Protein AF-A0A7W1ZHW7-F1 (afdb_monomer_lite)

Radius of gyration: 24.8 Å; chains: 1; bounding box: 48×18×62 Å

Sequence (64 aa):
MSLKICKKCKRPFMASHEFCQHCPPPYTWNQESWANVGCLLAMILPLFALLFLWFVFFFGFLFR

Secondary structure (DSSP, 8-state):
--EEE-TTT--EEETTSSS-TTSPPPP---HHHHHHHHHHHHHHHHHHHHHHHHHHHHHHHHT-

Foldseek 3Di:
DDWDQDPPPRDIDDPVDPDDPVDDDPDDCDPVNVVVVVVVCVVCVVVVVVVVVVVCVVVVVVVD

Structure (mmCIF, N/CA/C/O backbone):
data_AF-A0A7W1ZHW7-F1
#
_entry.id   AF-A0A7W1ZHW7-F1
#
loop_
_atom_site.group_PDB
_atom_site.id
_atom_site.type_symbol
_atom_site.label_atom_id
_atom_site.label_alt_id
_atom_site.label_comp_id
_atom_site.label_asym_id
_atom_site.label_entity_id
_atom_site.label_seq_id
_atom_site.pdbx_PDB_ins_code
_atom_site.Cartn_x
_atom_site.Cartn_y
_atom_site.Cartn_z
_atom_site.occupancy
_atom_site.B_iso_or_equiv
_atom_site.auth_seq_id
_atom_site.auth_comp_id
_atom_site.auth_asym_id
_atom_site.auth_atom_id
_atom_site.pdbx_PDB_model_num
ATOM 1 N N . MET A 1 1 ? 16.346 -1.166 -40.689 1.00 67.69 1 MET A N 1
ATOM 2 C CA . MET A 1 1 ? 16.003 -0.642 -39.345 1.00 67.69 1 MET A CA 1
ATOM 3 C C . MET A 1 1 ? 14.869 0.360 -39.498 1.00 67.69 1 MET A C 1
ATOM 5 O O . MET A 1 1 ? 14.999 1.249 -40.326 1.00 67.69 1 MET A O 1
ATOM 9 N N . SER A 1 2 ? 13.759 0.197 -38.774 1.00 83.31 2 SER A N 1
ATOM 10 C CA . SER A 1 2 ? 12.631 1.143 -38.809 1.00 83.31 2 SER A CA 1
ATOM 11 C C . SER A 1 2 ? 12.675 2.046 -37.573 1.00 83.31 2 SER A C 1
ATOM 13 O O . SER A 1 2 ? 12.934 1.566 -36.467 1.00 83.31 2 SER A O 1
ATOM 15 N N . LEU A 1 3 ? 12.464 3.348 -37.764 1.00 87.00 3 LEU A N 1
ATOM 16 C CA . LEU A 1 3 ? 12.453 4.359 -36.706 1.00 87.00 3 LEU A CA 1
ATOM 17 C C . LEU A 1 3 ? 11.023 4.866 -36.502 1.00 87.00 3 LEU A C 1
ATOM 19 O O . LEU A 1 3 ? 10.302 5.114 -37.467 1.00 87.00 3 LEU A O 1
ATOM 23 N N . LYS A 1 4 ? 10.619 5.041 -35.243 1.00 89.81 4 LYS A N 1
ATOM 24 C CA . LYS A 1 4 ? 9.344 5.659 -34.849 1.00 89.81 4 LYS A CA 1
ATOM 25 C C . LYS A 1 4 ? 9.621 6.947 -34.079 1.00 89.81 4 LYS A C 1
ATOM 27 O O . LYS A 1 4 ? 10.637 7.060 -33.398 1.00 89.81 4 LYS A O 1
ATOM 32 N N . ILE A 1 5 ? 8.710 7.915 -34.152 1.00 90.19 5 ILE A N 1
ATOM 33 C CA . ILE A 1 5 ? 8.788 9.143 -33.348 1.00 90.19 5 ILE A CA 1
ATOM 34 C C . ILE A 1 5 ? 8.059 8.916 -32.023 1.00 90.19 5 ILE A C 1
ATOM 36 O O . ILE A 1 5 ? 6.882 8.548 -32.001 1.00 90.19 5 ILE A O 1
ATOM 40 N N . CYS A 1 6 ? 8.741 9.148 -30.901 1.00 87.31 6 CYS A N 1
ATOM 41 C CA . CYS A 1 6 ? 8.122 9.057 -29.582 1.00 87.31 6 CYS A CA 1
ATOM 42 C C . CYS A 1 6 ? 7.145 10.220 -29.360 1.00 87.31 6 CYS A C 1
ATOM 44 O O . CYS A 1 6 ? 7.507 11.388 -29.493 1.00 87.31 6 CYS A O 1
ATOM 46 N N . LYS A 1 7 ? 5.902 9.927 -28.956 1.00 88.69 7 LYS A N 1
ATOM 47 C CA . LYS A 1 7 ? 4.869 10.959 -28.752 1.00 88.69 7 LYS A CA 1
ATOM 48 C C . LYS A 1 7 ? 5.193 11.928 -27.609 1.00 88.69 7 LYS A C 1
ATOM 50 O O . LYS A 1 7 ? 4.781 13.085 -27.700 1.00 88.69 7 LYS A O 1
ATOM 55 N N . LYS A 1 8 ? 5.925 11.461 -26.587 1.00 85.75 8 LYS A N 1
ATOM 56 C CA . LYS A 1 8 ? 6.235 12.192 -25.347 1.00 85.75 8 LYS A CA 1
ATOM 57 C C . LYS A 1 8 ? 7.426 13.141 -25.507 1.00 85.75 8 LYS A C 1
ATOM 59 O O . LYS A 1 8 ? 7.288 14.324 -25.239 1.00 85.75 8 LYS A O 1
ATOM 64 N N . CYS A 1 9 ? 8.569 12.644 -25.986 1.00 88.38 9 CYS A N 1
ATOM 65 C CA . CYS A 1 9 ? 9.794 13.444 -26.133 1.00 88.38 9 CYS A CA 1
ATOM 66 C C . CYS A 1 9 ? 10.075 13.926 -27.567 1.00 88.38 9 CYS A C 1
ATOM 68 O O . CYS A 1 9 ? 11.072 14.607 -27.781 1.00 88.38 9 CYS A O 1
ATOM 70 N N . LYS A 1 10 ? 9.239 13.555 -28.551 1.00 90.44 10 LYS A N 1
ATOM 71 C CA . LYS A 1 10 ? 9.378 13.885 -29.987 1.00 90.44 10 LYS A CA 1
ATOM 72 C C . LYS A 1 10 ? 10.695 13.441 -30.641 1.00 90.44 10 LYS A C 1
ATOM 74 O O . LYS A 1 10 ? 10.980 13.839 -31.765 1.00 90.44 10 LYS A O 1
ATOM 79 N N . ARG A 1 11 ? 11.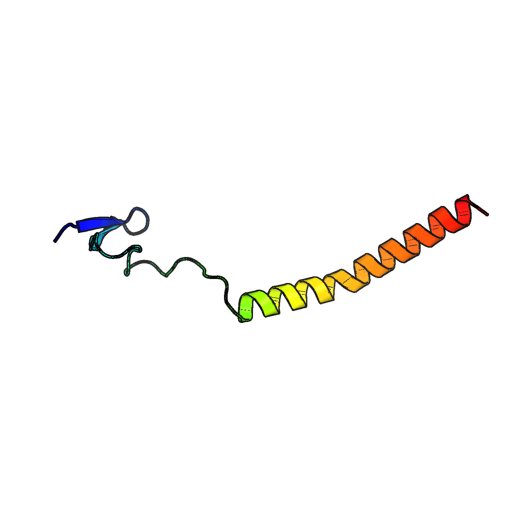479 12.582 -29.981 1.00 89.38 11 ARG A N 1
ATOM 80 C CA . ARG A 1 11 ? 12.731 12.030 -30.521 1.00 89.38 11 ARG A CA 1
ATOM 81 C C . ARG A 1 11 ? 12.489 10.728 -31.295 1.00 89.38 11 ARG A C 1
ATOM 83 O O . ARG A 1 11 ? 11.573 9.975 -30.934 1.00 89.38 11 ARG A O 1
ATOM 90 N N . PRO A 1 12 ? 13.291 10.445 -32.338 1.00 88.56 12 PRO A N 1
ATOM 91 C CA . PRO A 1 12 ? 13.263 9.157 -33.014 1.00 88.56 12 PRO A CA 1
ATOM 92 C C . PRO A 1 12 ? 13.804 8.064 -32.085 1.00 88.56 12 PRO A C 1
ATOM 94 O O . PRO A 1 12 ? 14.775 8.268 -31.359 1.00 88.56 12 PRO A O 1
ATOM 97 N N . PHE A 1 13 ? 13.175 6.895 -32.103 1.00 88.50 13 PHE A N 1
ATOM 98 C CA . PHE A 1 13 ? 13.654 5.704 -31.410 1.00 88.50 13 PHE A CA 1
ATOM 99 C C . PHE A 1 13 ? 13.478 4.471 -32.297 1.00 88.50 13 PHE A C 1
ATOM 101 O O . PHE A 1 13 ? 12.669 4.454 -33.230 1.00 88.50 13 PHE A O 1
ATOM 108 N N . MET A 1 14 ? 14.269 3.440 -32.019 1.00 86.69 14 MET A N 1
ATOM 109 C CA . MET A 1 14 ? 14.222 2.177 -32.747 1.00 86.69 14 MET A CA 1
ATOM 110 C C . MET A 1 14 ? 12.870 1.487 -32.556 1.00 86.69 14 MET A C 1
ATOM 112 O O . MET A 1 14 ? 12.466 1.207 -31.430 1.00 86.69 14 MET A O 1
ATOM 116 N N . ALA A 1 15 ? 12.199 1.163 -33.663 1.00 82.56 15 ALA A N 1
ATOM 117 C CA . ALA A 1 15 ? 10.891 0.512 -33.644 1.00 82.56 15 ALA A CA 1
ATOM 118 C C . ALA A 1 15 ? 10.920 -0.930 -33.107 1.00 82.56 15 ALA A C 1
ATOM 120 O O . ALA A 1 15 ? 9.855 -1.476 -32.829 1.00 82.56 15 ALA A O 1
ATOM 121 N N . SER A 1 16 ? 12.109 -1.535 -32.995 1.00 84.88 16 SER A N 1
ATOM 122 C CA . SER A 1 16 ? 12.337 -2.845 -32.375 1.00 84.88 16 SER A CA 1
ATOM 123 C C . SER A 1 16 ? 12.246 -2.813 -30.849 1.00 84.88 16 SER A C 1
ATOM 125 O O . SER A 1 16 ? 12.048 -3.858 -30.241 1.00 84.88 16 SER A O 1
ATOM 127 N N . HIS A 1 17 ? 12.394 -1.641 -30.225 1.00 77.75 17 HIS A N 1
ATOM 128 C CA . HIS A 1 17 ? 12.180 -1.485 -28.793 1.00 77.75 17 HIS A CA 1
ATOM 129 C C . HIS A 1 17 ? 10.720 -1.125 -28.525 1.00 77.75 17 HIS A C 1
ATOM 131 O O . HIS A 1 17 ? 10.158 -0.231 -29.158 1.00 77.75 17 HIS A O 1
ATOM 137 N N . GLU A 1 18 ? 10.120 -1.812 -27.555 1.00 76.12 18 GLU A N 1
ATOM 138 C CA . GLU A 1 18 ? 8.730 -1.605 -27.140 1.00 76.12 18 GLU A CA 1
ATOM 139 C C . GLU A 1 18 ? 8.511 -0.206 -26.533 1.00 76.12 18 GLU A C 1
ATOM 141 O O . GLU A 1 18 ? 7.461 0.409 -26.720 1.00 76.12 18 GLU A O 1
ATOM 146 N N . PHE A 1 19 ? 9.550 0.355 -25.899 1.00 80.12 19 PHE A N 1
ATOM 147 C CA . PHE A 1 19 ? 9.521 1.668 -25.258 1.00 80.12 19 PHE A CA 1
ATOM 148 C C . PHE A 1 19 ? 10.636 2.595 -25.757 1.00 80.12 19 PHE A C 1
ATOM 150 O O . PHE A 1 19 ? 11.725 2.173 -26.149 1.00 80.12 19 PHE A O 1
ATOM 157 N N . CYS A 1 20 ? 10.370 3.903 -25.706 1.00 85.44 20 CYS A N 1
ATOM 158 C CA . CYS A 1 20 ? 11.363 4.921 -26.023 1.00 85.44 20 CYS A CA 1
ATOM 159 C C . CYS A 1 20 ? 12.408 5.018 -24.901 1.00 85.44 20 CYS A C 1
ATOM 161 O O . CYS A 1 20 ? 12.101 5.520 -23.825 1.00 85.44 20 CYS A O 1
ATOM 163 N N . GLN A 1 21 ? 13.653 4.630 -25.187 1.00 82.69 21 GLN A N 1
ATOM 164 C CA . GLN A 1 21 ? 14.779 4.668 -24.234 1.00 82.69 21 GLN A CA 1
ATOM 165 C C . GLN A 1 21 ? 15.155 6.080 -23.747 1.00 82.69 21 GLN A C 1
ATOM 167 O O . GLN A 1 21 ? 15.852 6.230 -22.753 1.00 82.69 21 GLN A O 1
ATOM 172 N N . HIS A 1 22 ? 14.712 7.125 -24.452 1.00 84.56 22 HIS A N 1
ATOM 173 C CA . HIS A 1 22 ? 14.974 8.517 -24.074 1.00 84.56 22 HIS A CA 1
ATOM 174 C C . HIS A 1 22 ? 13.989 9.039 -23.026 1.00 84.56 22 HIS A C 1
ATOM 176 O O . HIS A 1 22 ? 14.203 10.105 -22.451 1.00 84.56 22 HIS A O 1
ATOM 182 N N . CYS A 1 23 ? 12.861 8.355 -22.841 1.00 82.81 23 CYS A N 1
ATOM 183 C CA . CYS A 1 23 ? 11.912 8.684 -21.793 1.00 82.81 23 CYS A CA 1
ATOM 184 C C . CYS A 1 23 ? 12.229 7.845 -20.555 1.00 82.81 23 CYS A C 1
ATOM 186 O O . CYS A 1 23 ? 12.663 6.703 -20.707 1.00 82.81 23 CYS A O 1
ATOM 188 N N . PRO A 1 24 ? 11.965 8.367 -19.343 1.00 78.44 24 PRO A N 1
ATOM 189 C CA . PRO A 1 24 ? 11.971 7.513 -18.167 1.00 78.44 24 PRO A CA 1
ATOM 190 C C . PRO A 1 24 ? 11.026 6.330 -18.418 1.00 78.44 24 PRO A C 1
ATOM 192 O O . PRO A 1 24 ? 9.968 6.531 -19.042 1.00 78.44 24 PRO A O 1
ATOM 195 N N . PRO A 1 25 ? 11.407 5.118 -17.980 1.00 72.62 25 PRO A N 1
ATOM 196 C CA . PRO A 1 25 ? 10.559 3.952 -18.135 1.00 72.62 25 PRO A CA 1
ATOM 197 C C . PRO A 1 25 ? 9.189 4.239 -17.507 1.00 72.62 25 PRO A C 1
ATOM 199 O O . PRO A 1 25 ? 9.099 5.011 -16.543 1.00 72.62 25 PRO A O 1
ATOM 202 N N . PRO A 1 26 ? 8.101 3.677 -18.061 1.00 74.62 26 PRO A N 1
ATOM 203 C CA . PRO A 1 26 ? 6.809 3.762 -17.399 1.00 74.62 26 PRO A CA 1
ATOM 204 C C . PRO A 1 26 ? 6.944 3.235 -15.967 1.00 74.62 26 PRO A C 1
ATOM 206 O O . PRO A 1 26 ? 7.736 2.328 -15.711 1.00 74.62 26 PRO A O 1
ATOM 209 N N . TYR A 1 27 ? 6.190 3.824 -15.035 1.00 76.69 27 TYR A N 1
ATOM 210 C CA . TYR A 1 27 ? 6.147 3.323 -13.665 1.00 76.69 27 TYR A CA 1
ATOM 211 C C . TYR A 1 27 ? 5.794 1.832 -13.700 1.00 76.69 27 TYR A C 1
ATOM 213 O O . TYR A 1 27 ? 4.768 1.450 -14.266 1.00 76.69 27 TYR A O 1
ATOM 221 N N . THR A 1 28 ? 6.669 1.004 -13.134 1.00 79.44 28 THR A N 1
ATOM 222 C CA . THR A 1 28 ? 6.451 -0.435 -13.002 1.00 79.44 28 THR A CA 1
ATOM 223 C C . THR A 1 28 ? 6.223 -0.746 -11.538 1.00 79.44 28 THR A C 1
ATOM 225 O O . THR A 1 28 ? 6.878 -0.189 -10.659 1.00 79.44 28 THR A O 1
ATOM 228 N N . TRP A 1 29 ? 5.248 -1.609 -11.277 1.00 84.88 29 TRP A N 1
ATOM 229 C CA . TRP A 1 29 ? 4.965 -2.057 -9.927 1.00 84.88 29 TRP A CA 1
ATOM 230 C C . TRP A 1 29 ? 6.144 -2.882 -9.408 1.00 84.88 29 TRP A C 1
ATOM 232 O O . TRP A 1 29 ? 6.496 -3.894 -10.016 1.00 84.88 29 TRP A O 1
ATOM 242 N N . ASN A 1 30 ? 6.763 -2.455 -8.310 1.00 85.62 30 ASN A N 1
ATOM 243 C CA . ASN A 1 30 ? 7.931 -3.118 -7.737 1.00 85.62 30 ASN A CA 1
ATOM 244 C C . ASN A 1 30 ? 7.677 -3.531 -6.272 1.00 85.62 30 ASN A C 1
ATOM 246 O O . ASN A 1 30 ? 6.576 -3.385 -5.739 1.00 85.62 30 ASN A O 1
ATOM 250 N N . GLN A 1 31 ? 8.691 -4.106 -5.621 1.00 87.12 31 GLN 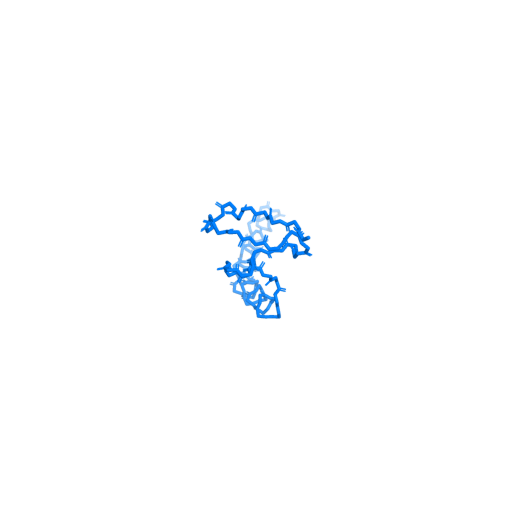A N 1
ATOM 251 C CA . GLN A 1 31 ? 8.589 -4.531 -4.218 1.00 87.12 31 GLN A CA 1
ATOM 252 C C . GLN A 1 31 ? 8.312 -3.353 -3.268 1.00 87.12 31 GLN A C 1
ATOM 254 O O . GLN A 1 31 ? 7.537 -3.490 -2.325 1.00 87.12 31 GLN A O 1
ATOM 259 N N . GLU A 1 32 ? 8.872 -2.175 -3.548 1.00 88.44 32 GLU A N 1
ATOM 260 C CA . GLU A 1 32 ? 8.619 -0.956 -2.770 1.00 88.44 32 GLU A CA 1
ATOM 261 C C . GLU A 1 32 ? 7.165 -0.488 -2.930 1.00 88.44 32 GLU A C 1
ATOM 263 O O . GLU A 1 32 ? 6.539 -0.064 -1.960 1.00 88.44 32 GLU A O 1
ATOM 268 N N . SER A 1 33 ? 6.582 -0.634 -4.125 1.00 92.81 33 SER A N 1
ATOM 269 C CA . SER A 1 33 ? 5.160 -0.375 -4.376 1.00 92.81 33 SER A CA 1
ATOM 270 C C . SER A 1 33 ? 4.264 -1.240 -3.485 1.00 92.81 33 SER A C 1
ATOM 272 O O . SER A 1 33 ? 3.322 -0.727 -2.881 1.00 92.81 33 SER A O 1
ATOM 274 N N . TRP A 1 34 ? 4.570 -2.538 -3.361 1.00 92.56 34 TRP A N 1
ATOM 275 C CA . TRP A 1 34 ? 3.840 -3.454 -2.476 1.00 92.56 34 TRP A CA 1
ATOM 276 C C . TRP A 1 34 ? 3.992 -3.084 -1.001 1.00 92.56 34 TRP A C 1
ATOM 278 O O . TRP A 1 34 ? 2.995 -3.070 -0.278 1.00 92.56 34 TRP A O 1
ATOM 288 N N . ALA A 1 35 ? 5.206 -2.742 -0.565 1.00 93.06 35 ALA A N 1
ATOM 289 C CA . ALA A 1 35 ? 5.450 -2.289 0.802 1.00 93.06 35 ALA A CA 1
ATOM 290 C C . ALA A 1 35 ? 4.632 -1.027 1.128 1.00 93.06 35 ALA A C 1
ATOM 292 O O . ALA A 1 35 ? 3.971 -0.971 2.163 1.00 93.06 35 ALA A O 1
ATOM 293 N N . ASN A 1 36 ? 4.583 -0.059 0.208 1.00 95.00 36 ASN A N 1
ATOM 294 C CA . ASN A 1 36 ? 3.793 1.161 0.369 1.00 95.00 36 ASN A CA 1
ATOM 295 C C . ASN A 1 36 ? 2.285 0.882 0.458 1.00 95.00 36 ASN A C 1
ATOM 297 O O . ASN A 1 36 ? 1.604 1.481 1.292 1.00 95.00 36 ASN A O 1
ATOM 301 N N . VAL A 1 37 ? 1.756 -0.051 -0.345 1.00 96.38 37 VAL A N 1
ATOM 302 C CA . VAL A 1 37 ? 0.355 -0.497 -0.216 1.00 96.38 37 VAL A CA 1
ATOM 303 C C . VAL A 1 37 ? 0.108 -1.158 1.133 1.00 96.38 37 VAL A C 1
ATOM 305 O O . VAL A 1 37 ? -0.895 -0.860 1.777 1.00 96.38 37 VAL A O 1
ATOM 308 N N . GLY A 1 38 ? 1.020 -2.023 1.580 1.00 96.12 38 GLY A N 1
ATOM 309 C CA . GLY A 1 38 ? 0.938 -2.657 2.894 1.00 96.12 38 GLY A CA 1
ATOM 310 C C . GLY A 1 38 ? 0.878 -1.625 4.021 1.00 96.12 38 GLY A C 1
ATOM 311 O O . GLY A 1 38 ? -0.007 -1.698 4.873 1.00 96.12 38 GLY A O 1
ATOM 312 N N . CYS A 1 39 ? 1.748 -0.615 3.981 1.00 96.62 39 CYS A N 1
ATOM 313 C CA . CYS A 1 39 ? 1.736 0.498 4.930 1.00 96.62 39 CYS A CA 1
ATOM 314 C C . CYS A 1 39 ? 0.414 1.274 4.888 1.00 96.62 39 CYS A C 1
ATOM 316 O O . CYS A 1 39 ? -0.176 1.531 5.936 1.00 96.62 39 CYS A O 1
ATOM 318 N N . LEU A 1 40 ? -0.085 1.606 3.694 1.00 97.25 40 LEU A N 1
ATOM 319 C CA . LEU A 1 40 ? -1.353 2.320 3.541 1.00 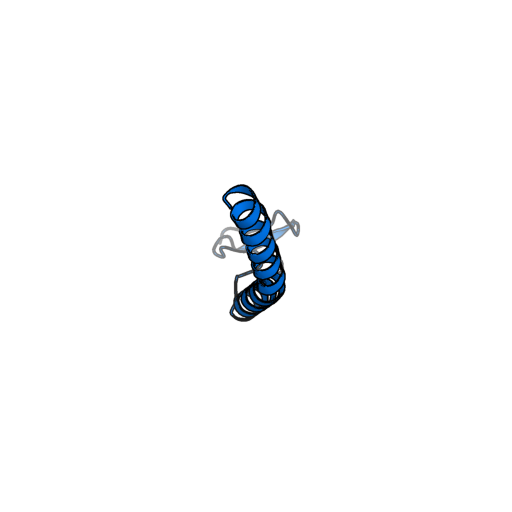97.25 40 LEU A CA 1
ATOM 320 C C . LEU A 1 40 ? -2.525 1.527 4.140 1.00 97.25 40 LEU A C 1
ATOM 322 O O . LEU A 1 40 ? -3.337 2.085 4.876 1.00 97.25 40 LEU A O 1
ATOM 326 N N . LEU A 1 41 ? -2.592 0.221 3.873 1.00 97.25 41 LEU A N 1
ATOM 327 C CA . LEU A 1 41 ? -3.612 -0.662 4.442 1.00 97.25 41 LEU A CA 1
ATOM 328 C C . LEU A 1 41 ? -3.512 -0.731 5.969 1.00 97.25 41 LEU A C 1
ATOM 330 O O . LEU A 1 41 ? -4.530 -0.615 6.652 1.00 97.25 41 LEU A O 1
ATOM 334 N N . ALA A 1 42 ? -2.299 -0.857 6.509 1.00 97.00 42 ALA A N 1
ATOM 335 C CA . ALA A 1 42 ? -2.070 -0.875 7.950 1.00 97.00 42 ALA A CA 1
ATOM 336 C C . ALA A 1 42 ? -2.502 0.439 8.624 1.00 97.00 42 ALA A C 1
ATOM 338 O O . ALA A 1 42 ? -3.063 0.404 9.716 1.00 97.00 42 ALA A O 1
ATOM 339 N N . MET A 1 43 ? -2.308 1.587 7.967 1.00 96.75 43 MET A N 1
ATOM 340 C CA . MET A 1 43 ? -2.759 2.891 8.471 1.00 96.75 43 MET A CA 1
ATOM 341 C C . MET A 1 43 ? -4.283 3.061 8.432 1.00 96.75 43 MET A C 1
ATOM 343 O O . MET A 1 43 ? -4.842 3.771 9.266 1.00 96.75 43 MET A O 1
ATOM 347 N N . ILE A 1 44 ? -4.962 2.425 7.475 1.00 97.75 44 ILE A N 1
ATOM 348 C CA . ILE A 1 44 ? -6.421 2.504 7.309 1.00 97.75 44 ILE A CA 1
ATOM 349 C C . ILE A 1 44 ? -7.153 1.522 8.241 1.00 97.75 44 ILE A C 1
ATOM 351 O O . ILE A 1 44 ? -8.298 1.768 8.633 1.00 97.75 44 ILE A O 1
ATOM 355 N N . LEU A 1 45 ? -6.495 0.433 8.647 1.00 96.94 45 LEU A N 1
ATOM 356 C CA . LEU A 1 45 ? -7.078 -0.617 9.483 1.00 96.94 45 LEU A CA 1
ATOM 357 C C . LEU A 1 45 ? -7.707 -0.106 10.803 1.00 96.94 45 LEU A C 1
ATOM 359 O O . LEU A 1 45 ? -8.835 -0.511 11.095 1.00 96.94 45 LEU A O 1
ATOM 363 N N . PRO A 1 46 ? -7.084 0.807 11.582 1.00 95.62 46 PRO A N 1
ATOM 364 C CA . PRO A 1 46 ? -7.678 1.332 12.812 1.00 95.62 46 PRO A CA 1
ATOM 365 C C . PRO A 1 46 ? -8.973 2.108 12.564 1.00 95.62 46 PRO A C 1
ATOM 367 O O . PRO A 1 46 ? -9.911 2.009 13.352 1.00 95.62 46 PRO A O 1
ATOM 370 N N . LEU A 1 47 ? -9.054 2.851 11.455 1.00 96.38 47 LEU A N 1
ATOM 371 C CA . LEU A 1 47 ? -10.265 3.584 11.090 1.00 96.38 47 LEU A CA 1
ATOM 372 C C . LEU A 1 47 ? -11.410 2.616 10.781 1.00 96.38 47 LEU A C 1
ATOM 374 O O .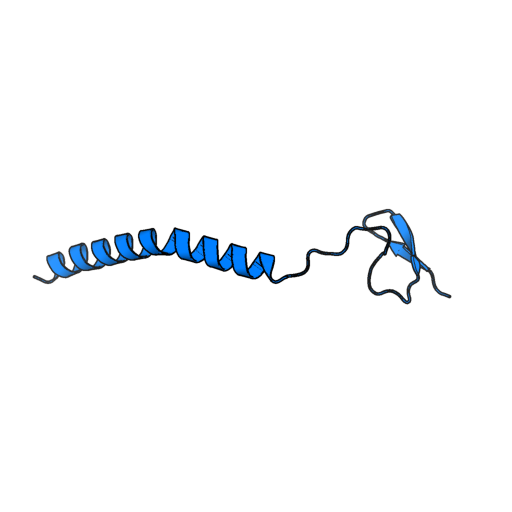 LEU A 1 47 ? -12.519 2.802 11.276 1.00 96.38 47 LEU A O 1
ATOM 378 N N . PHE A 1 48 ? -11.133 1.552 10.023 1.00 95.44 48 PHE A N 1
ATOM 379 C CA . PHE A 1 48 ? -12.118 0.498 9.768 1.00 95.44 48 PHE A CA 1
ATOM 380 C C . PHE A 1 48 ? -12.574 -0.189 11.054 1.00 95.44 48 PHE A C 1
ATOM 382 O O . PHE A 1 48 ? -13.772 -0.401 11.229 1.00 95.44 48 PHE A O 1
ATOM 389 N N . ALA A 1 49 ? -11.650 -0.497 11.966 1.00 95.38 49 ALA A N 1
ATOM 390 C CA . ALA A 1 49 ? -11.981 -1.111 13.248 1.00 95.38 49 ALA A CA 1
ATOM 391 C C . ALA A 1 49 ? -12.892 -0.208 14.095 1.00 95.38 49 ALA A C 1
ATOM 393 O O . ALA A 1 49 ? -13.870 -0.685 14.668 1.00 95.38 49 ALA A O 1
ATOM 394 N N . LEU A 1 50 ? -12.617 1.100 14.129 1.00 95.75 50 LEU A N 1
ATOM 395 C CA . LEU A 1 50 ? -13.466 2.071 14.817 1.00 95.75 50 LEU A CA 1
ATOM 396 C C . LEU A 1 50 ? -14.851 2.155 14.176 1.00 95.75 50 LEU A C 1
ATOM 398 O O . LEU A 1 50 ? -15.847 2.031 14.881 1.00 95.75 50 LEU A O 1
ATOM 402 N N . LEU A 1 51 ? -14.935 2.318 12.854 1.00 95.50 51 LEU A N 1
ATOM 403 C CA . LEU A 1 51 ? -16.218 2.371 12.147 1.00 95.50 51 LEU A CA 1
ATOM 404 C C . LEU A 1 51 ? -17.040 1.097 12.368 1.00 95.50 51 LEU A C 1
ATOM 406 O O . LEU A 1 51 ? -18.243 1.179 12.603 1.00 95.50 51 LEU A O 1
ATOM 410 N N . PHE A 1 52 ? -16.391 -0.068 12.347 1.00 93.81 52 PHE A N 1
ATOM 411 C CA . PHE A 1 52 ? -17.034 -1.346 12.632 1.00 93.81 52 PHE A CA 1
ATOM 412 C C . PHE A 1 52 ? -17.545 -1.420 14.075 1.00 93.81 52 PHE A C 1
ATOM 414 O O . PHE A 1 52 ? -18.684 -1.819 14.302 1.00 93.81 52 PHE A O 1
ATOM 421 N N . LEU A 1 53 ? -16.747 -0.979 15.049 1.00 93.94 53 LEU A N 1
ATOM 422 C CA . LEU A 1 53 ? -17.163 -0.918 16.449 1.00 93.94 53 LEU A CA 1
ATOM 423 C C . LEU A 1 53 ? -18.380 0.000 16.630 1.00 93.94 53 LEU A C 1
ATOM 425 O O . LEU A 1 53 ? -19.356 -0.399 17.261 1.00 93.94 53 LEU A O 1
ATOM 429 N N . TRP A 1 54 ? -18.367 1.191 16.029 1.00 91.31 54 TRP A N 1
ATOM 430 C CA . TRP A 1 54 ? -19.502 2.118 16.062 1.00 91.31 54 TRP A CA 1
ATOM 431 C C . TRP A 1 54 ? -20.744 1.549 15.381 1.00 91.31 54 TRP A C 1
ATOM 433 O O . TRP A 1 54 ? -21.843 1.685 15.912 1.00 91.31 54 TRP A O 1
ATOM 443 N N . PHE A 1 55 ? -20.577 0.873 14.245 1.00 91.06 55 PHE A N 1
ATOM 444 C CA . PHE A 1 55 ? -21.660 0.167 13.568 1.00 91.06 55 PHE A CA 1
ATOM 445 C C . PHE A 1 55 ? -22.288 -0.885 14.493 1.00 91.06 55 PHE A C 1
ATOM 447 O O . PHE A 1 55 ? -23.502 -0.887 14.688 1.00 91.06 55 PHE A O 1
ATOM 454 N N . VAL A 1 56 ? -21.469 -1.725 15.134 1.00 89.56 56 VAL A N 1
ATOM 455 C CA . VAL A 1 56 ? -21.949 -2.735 16.090 1.00 89.56 56 VAL A CA 1
ATOM 456 C C . VAL A 1 56 ? -22.641 -2.089 17.288 1.00 89.56 56 VAL A C 1
ATOM 458 O O . VAL A 1 56 ? -23.684 -2.582 17.700 1.00 89.56 56 VAL A O 1
ATOM 461 N N . PHE A 1 57 ? -22.127 -0.984 17.832 1.00 86.50 57 PHE A N 1
ATOM 462 C CA . PHE A 1 57 ? -22.795 -0.273 18.926 1.00 86.50 57 PHE A CA 1
ATOM 463 C C . PHE A 1 57 ? -24.142 0.309 18.506 1.00 86.50 57 PHE A C 1
ATOM 465 O O . PHE A 1 57 ? -25.116 0.169 19.239 1.00 86.50 5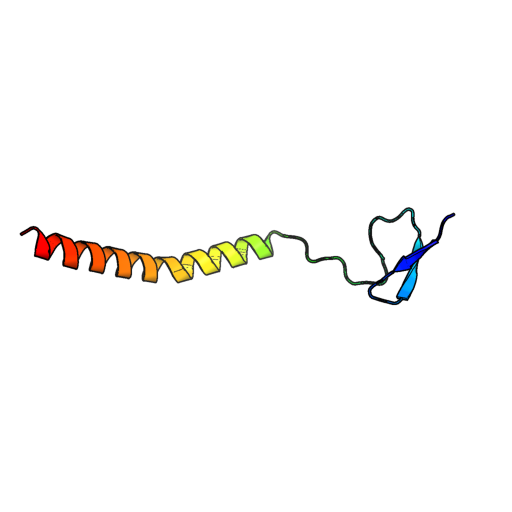7 PHE A O 1
ATOM 472 N N . PHE A 1 58 ? -24.217 0.933 17.334 1.00 84.62 58 PHE A N 1
ATOM 473 C CA . PHE A 1 58 ? -25.441 1.567 16.859 1.00 84.62 58 PHE A CA 1
ATOM 474 C C . PHE A 1 58 ? -26.540 0.532 16.599 1.00 84.62 58 PHE A C 1
ATOM 476 O O . PHE A 1 58 ? -27.652 0.660 17.107 1.00 84.62 58 PHE A O 1
ATOM 483 N N . PHE A 1 59 ? -26.215 -0.540 15.874 1.00 77.88 59 PHE A N 1
ATOM 484 C CA . PHE A 1 59 ? -27.174 -1.608 15.597 1.00 77.88 59 PHE A CA 1
ATOM 485 C C . PHE A 1 59 ? -27.435 -2.489 16.8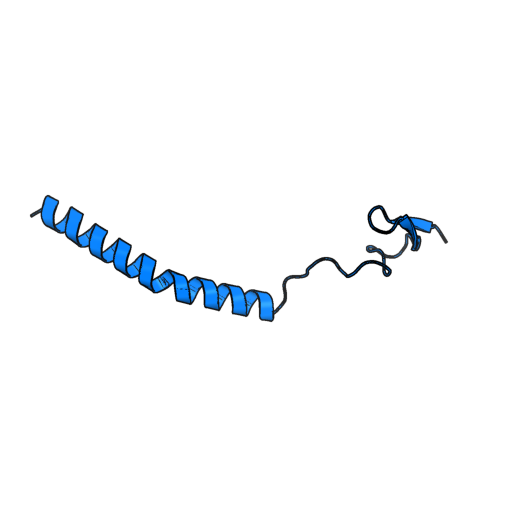22 1.00 77.88 59 PHE A C 1
ATOM 487 O O . PHE A 1 59 ? -28.580 -2.824 17.100 1.00 77.88 59 PHE A O 1
ATOM 494 N N . GLY A 1 60 ? -26.412 -2.814 17.607 1.00 72.69 60 GLY A N 1
ATOM 495 C CA . GLY A 1 60 ? -26.560 -3.580 18.846 1.00 72.69 60 GLY A CA 1
ATOM 496 C C . GLY A 1 60 ? -27.389 -2.858 19.911 1.00 72.69 60 GLY A C 1
ATOM 497 O O . GLY A 1 60 ? -28.046 -3.516 20.708 1.00 72.69 60 GLY A O 1
ATOM 498 N N . PHE A 1 61 ? -27.401 -1.523 19.910 1.00 63.78 61 PHE A N 1
ATOM 499 C CA . PHE A 1 61 ? -28.311 -0.721 20.729 1.00 63.78 61 PHE A CA 1
ATOM 500 C C . PHE A 1 61 ? -29.729 -0.658 20.143 1.00 63.78 61 PHE A C 1
ATOM 502 O O . PHE A 1 61 ? -30.690 -0.713 20.895 1.00 63.78 61 PHE A O 1
ATOM 509 N N . LEU A 1 62 ? -29.878 -0.582 18.816 1.00 59.94 62 LEU A N 1
ATOM 510 C CA . LEU A 1 62 ? -31.189 -0.566 18.149 1.00 59.94 62 LEU A CA 1
ATOM 511 C C . LEU A 1 62 ? -31.957 -1.896 18.242 1.00 59.94 62 LEU A C 1
ATOM 513 O O . LEU A 1 62 ? -33.181 -1.892 18.145 1.00 59.94 62 LEU A O 1
ATOM 517 N N . PHE A 1 63 ? -31.258 -3.023 18.394 1.00 60.44 63 PHE A N 1
ATOM 518 C CA . PHE A 1 63 ? -31.856 -4.363 18.495 1.00 60.44 63 PHE A CA 1
ATOM 519 C C . PHE A 1 63 ? -31.915 -4.912 19.932 1.00 60.44 63 PHE A C 1
ATOM 521 O O . PHE A 1 63 ? -32.151 -6.109 20.112 1.00 60.44 63 PHE A O 1
ATOM 528 N N . ARG A 1 64 ? -31.689 -4.066 20.943 1.00 54.31 64 ARG A N 1
ATOM 529 C CA . ARG A 1 64 ? -31.802 -4.412 22.366 1.00 54.31 64 ARG A CA 1
ATOM 530 C C . ARG A 1 64 ? -33.008 -3.728 22.992 1.00 54.31 64 ARG A C 1
ATOM 532 O O . ARG A 1 64 ? -33.635 -4.383 23.852 1.00 54.31 64 ARG A O 1
#

pLDDT: mean 86.19, std 9.92, range [54.31, 97.75]